Protein AF-A0AAD1YK44-F1 (afdb_monomer_lite)

Radius of gyration: 37.58 Å; chains: 1; bounding box: 106×62×78 Å

pLDDT: mean 76.5, std 21.43, range [32.72, 97.56]

Structure (mmCIF, N/CA/C/O backbone):
data_AF-A0AAD1YK44-F1
#
_entry.id   AF-A0AAD1YK44-F1
#
loop_
_atom_site.group_PDB
_atom_site.id
_atom_site.type_symbol
_atom_site.label_atom_id
_atom_site.label_alt_id
_atom_site.label_comp_id
_atom_site.label_asym_id
_atom_site.label_entity_id
_atom_site.label_seq_id
_atom_site.pdbx_PDB_ins_code
_atom_site.Cartn_x
_atom_site.Cartn_y
_atom_site.Cartn_z
_atom_site.occupancy
_atom_site.B_iso_or_equiv
_atom_site.auth_seq_id
_atom_site.auth_comp_id
_atom_site.auth_asym_id
_atom_site.auth_atom_id
_atom_site.pdbx_PDB_model_num
ATOM 1 N N . MET A 1 1 ? -83.935 49.373 66.808 1.00 37.41 1 MET A N 1
ATOM 2 C CA . MET A 1 1 ? -84.710 49.428 65.545 1.00 37.41 1 MET A CA 1
ATOM 3 C C . MET A 1 1 ? -84.208 48.314 64.633 1.00 37.41 1 MET A C 1
ATOM 5 O O . MET A 1 1 ? -83.048 47.945 64.766 1.00 37.41 1 MET A O 1
ATOM 9 N N . PHE A 1 2 ? -85.076 47.721 63.81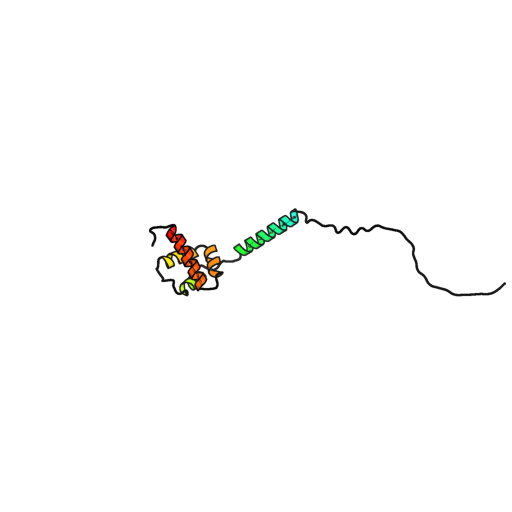0 1.00 32.72 2 PHE A N 1
ATOM 10 C CA . PHE A 1 2 ? -84.792 46.505 63.024 1.00 32.72 2 PHE A CA 1
ATOM 11 C C . PHE A 1 2 ? -84.329 46.792 61.580 1.00 32.72 2 PHE A C 1
ATOM 13 O O . PHE A 1 2 ? -84.421 47.925 61.119 1.00 32.72 2 PHE A O 1
ATOM 20 N N . THR A 1 3 ? -83.966 45.709 60.870 1.00 39.25 3 THR A N 1
ATOM 21 C CA . THR A 1 3 ? -83.623 45.556 59.429 1.00 39.25 3 THR A CA 1
ATOM 22 C C . THR A 1 3 ? -82.154 45.875 59.076 1.00 39.25 3 THR A C 1
ATOM 24 O O . THR A 1 3 ? -81.633 46.894 59.504 1.00 39.25 3 THR A O 1
ATOM 27 N N . SER A 1 4 ? -81.347 44.931 58.547 1.00 36.09 4 SER A N 1
ATOM 28 C CA . SER A 1 4 ? -81.397 44.217 57.236 1.00 36.09 4 SER A CA 1
ATOM 29 C C . SER A 1 4 ? -81.053 45.185 56.083 1.00 36.09 4 SER A C 1
ATOM 31 O O . SER A 1 4 ? -81.601 46.274 56.072 1.00 36.09 4 SER A O 1
ATOM 33 N N . SER A 1 5 ? -80.184 44.933 55.091 1.00 40.00 5 SER A N 1
ATOM 34 C CA . SER A 1 5 ? -79.471 43.726 54.606 1.00 40.00 5 SER A CA 1
ATOM 35 C C . SER A 1 5 ? -78.219 44.166 53.770 1.00 40.00 5 SER A C 1
ATOM 37 O O . SER A 1 5 ? -77.960 45.362 53.725 1.00 40.00 5 SER A O 1
ATOM 39 N N . ALA A 1 6 ? -77.372 43.367 53.089 1.00 46.66 6 ALA A N 1
ATOM 40 C CA . ALA A 1 6 ? -77.352 41.935 52.743 1.00 46.66 6 ALA A CA 1
ATOM 41 C C . ALA A 1 6 ? -75.914 41.362 52.517 1.00 46.66 6 ALA A C 1
ATOM 43 O O . ALA A 1 6 ? -74.921 42.077 52.443 1.00 46.66 6 ALA A O 1
ATOM 44 N N . ILE A 1 7 ? -75.868 40.033 52.359 1.00 42.88 7 ILE A N 1
ATOM 45 C CA . ILE A 1 7 ? -74.939 39.132 51.628 1.00 42.88 7 ILE A CA 1
ATOM 46 C C . ILE A 1 7 ? -73.879 39.741 50.672 1.00 42.88 7 ILE A C 1
ATOM 48 O O . ILE A 1 7 ? -74.206 40.496 49.763 1.00 42.88 7 ILE A O 1
ATOM 52 N N . GLY A 1 8 ? -72.633 39.229 50.747 1.00 39.81 8 GLY A N 1
ATOM 53 C CA . GLY A 1 8 ? -71.574 39.508 49.755 1.00 39.81 8 GLY A CA 1
ATOM 54 C C . GLY A 1 8 ? -70.240 38.749 49.922 1.00 39.81 8 GLY A C 1
ATOM 55 O O . GLY A 1 8 ? -69.184 39.368 49.990 1.00 39.81 8 GLY A O 1
ATOM 56 N N . LYS A 1 9 ? -70.233 37.406 50.000 1.00 43.56 9 LYS A N 1
ATOM 57 C CA . LYS A 1 9 ? -68.974 36.616 50.039 1.00 43.56 9 LYS A CA 1
ATOM 58 C C . LYS A 1 9 ? -68.174 36.737 48.728 1.00 43.56 9 LYS A C 1
ATOM 60 O O . LYS A 1 9 ? -68.685 36.304 47.697 1.00 43.56 9 LYS A O 1
ATOM 65 N N . ARG A 1 10 ? -66.873 37.065 48.810 1.00 50.91 10 ARG A N 1
ATOM 66 C CA . ARG A 1 10 ? -65.767 36.318 48.148 1.00 50.91 10 ARG A CA 1
ATOM 67 C C . ARG A 1 10 ? -64.385 36.720 48.694 1.00 50.91 10 ARG A C 1
ATOM 69 O O . ARG A 1 10 ? -64.135 37.884 48.971 1.00 50.91 10 ARG A O 1
ATOM 76 N N . LYS A 1 11 ? -63.506 35.725 48.871 1.00 40.66 11 LYS A N 1
ATOM 77 C CA . LYS A 1 11 ? -62.108 35.869 49.323 1.00 40.66 11 LYS A CA 1
ATOM 78 C C . LYS A 1 11 ? -61.168 36.087 48.132 1.00 40.66 11 LYS A C 1
ATOM 80 O O . LYS A 1 11 ? -61.327 35.381 47.143 1.00 40.66 11 LYS A O 1
ATOM 85 N N . SER A 1 12 ? -60.134 36.910 48.313 1.00 42.69 12 SER A N 1
ATOM 86 C CA . SER A 1 12 ? -58.700 36.533 48.247 1.00 42.69 12 SER A CA 1
ATOM 87 C C . SER A 1 12 ? -57.895 37.790 48.632 1.00 42.69 12 SER A C 1
ATOM 89 O O . SER A 1 12 ? -58.128 38.837 48.047 1.00 42.69 12 SER A O 1
ATOM 91 N N . ILE A 1 13 ? -57.093 37.856 49.702 1.00 40.34 13 ILE A N 1
ATOM 92 C CA . ILE A 1 13 ? -55.869 37.082 50.002 1.00 40.34 13 ILE A CA 1
ATOM 93 C C . ILE A 1 13 ? -54.887 37.137 48.811 1.00 40.34 13 ILE A C 1
ATOM 95 O O . ILE A 1 13 ? -55.199 36.612 47.751 1.00 40.34 13 ILE A O 1
ATOM 99 N N . GLY A 1 14 ? -53.699 37.731 48.920 1.00 36.53 14 GLY A N 1
ATOM 100 C CA . GLY A 1 14 ? -53.128 38.430 50.071 1.00 36.53 14 GLY A CA 1
ATOM 101 C C . GLY A 1 14 ? -51.906 39.265 49.679 1.00 36.53 14 GLY A C 1
ATOM 102 O O . GLY A 1 14 ? -51.247 39.002 48.679 1.00 36.53 14 GLY A O 1
ATOM 103 N N . THR A 1 15 ? -51.642 40.292 50.478 1.00 35.78 15 THR A N 1
ATOM 104 C CA . THR A 1 15 ? -50.472 41.180 50.419 1.00 35.78 15 THR A CA 1
ATOM 105 C C . THR A 1 15 ? -49.144 40.437 50.577 1.00 35.78 15 THR A C 1
ATOM 107 O O . THR A 1 15 ? -49.074 39.529 51.403 1.00 35.78 15 THR A O 1
ATOM 110 N N . GLY A 1 16 ? -48.060 40.952 49.981 1.00 34.06 16 GLY A N 1
ATOM 111 C CA . GLY A 1 16 ? -46.761 40.876 50.667 1.00 34.06 16 GLY A CA 1
ATOM 112 C C . GLY A 1 16 ? -45.487 40.836 49.823 1.00 34.06 16 GLY A C 1
ATOM 113 O O . GLY A 1 16 ? -45.046 39.767 49.433 1.00 34.06 16 GLY A O 1
ATOM 114 N N . SER A 1 17 ? -44.826 41.994 49.756 1.00 36.97 17 SER A N 1
ATOM 115 C CA . SER A 1 17 ? -43.369 42.182 49.657 1.00 36.97 17 SER A CA 1
ATOM 116 C C . SER A 1 17 ? -42.612 41.824 48.372 1.00 36.97 17 SER A C 1
ATOM 118 O O . SER A 1 17 ? -42.664 40.728 47.824 1.00 36.97 17 SER A O 1
ATOM 120 N N . LEU A 1 18 ? -41.768 42.788 48.000 1.00 47.03 18 LEU A N 1
ATOM 121 C CA . LEU A 1 18 ? -40.624 42.653 47.110 1.00 47.03 18 LEU A CA 1
ATOM 122 C C . LEU A 1 18 ? -39.732 41.473 47.518 1.00 47.03 18 LEU A C 1
ATOM 124 O O . LEU A 1 18 ? -39.414 41.315 48.700 1.00 47.03 18 LEU A O 1
ATOM 128 N N . HIS A 1 19 ? -39.234 40.739 46.525 1.00 43.22 19 HIS A N 1
ATOM 129 C CA . HIS A 1 19 ? -37.938 40.087 46.639 1.00 43.22 19 HIS A CA 1
ATOM 130 C C . HIS A 1 19 ? -37.252 40.013 45.276 1.00 43.22 19 HIS A C 1
ATOM 132 O O . HIS A 1 19 ? -37.802 39.466 44.317 1.00 43.22 19 HIS A O 1
ATOM 138 N N . ASP A 1 20 ? -36.034 40.545 45.209 1.00 50.19 20 ASP A N 1
ATOM 139 C CA . ASP A 1 20 ? -35.147 40.381 44.066 1.00 50.19 20 ASP A CA 1
ATOM 140 C C . ASP A 1 20 ? -34.975 38.906 43.713 1.00 50.19 20 ASP A C 1
ATOM 142 O O . ASP A 1 20 ? -34.684 38.069 44.570 1.00 50.19 20 ASP A O 1
ATOM 146 N N . ASN A 1 21 ? -35.072 38.609 42.419 1.00 46.00 21 ASN A N 1
ATOM 147 C CA . ASN A 1 21 ? -34.509 37.398 41.840 1.00 46.00 21 ASN A CA 1
ATOM 148 C C . ASN A 1 21 ? -33.984 37.688 40.434 1.00 46.00 21 ASN A C 1
ATOM 150 O O . ASN A 1 21 ? -34.495 37.212 39.418 1.00 46.00 21 ASN A O 1
ATOM 154 N N . CYS A 1 22 ? -32.892 38.456 40.402 1.00 39.09 22 CYS A N 1
ATOM 155 C CA . CYS A 1 22 ? -31.958 38.453 39.286 1.00 39.09 22 CYS A CA 1
ATOM 156 C C . CYS A 1 22 ? -31.520 37.002 39.023 1.00 39.09 22 CYS A C 1
ATOM 158 O O . CYS A 1 22 ? -30.627 36.472 39.691 1.00 39.09 22 CYS A O 1
ATOM 160 N N . LYS A 1 23 ? -32.161 36.345 38.045 1.00 47.84 23 LYS A N 1
ATOM 161 C CA . LYS A 1 23 ? -31.756 35.032 37.534 1.00 47.84 23 LYS A CA 1
ATOM 162 C C . LYS A 1 23 ? -30.434 35.181 36.787 1.00 47.84 23 LYS A C 1
ATOM 164 O O . LYS A 1 23 ? -30.383 35.121 35.559 1.00 47.84 23 LYS A O 1
ATOM 169 N N . ARG A 1 24 ? -29.344 35.328 37.547 1.00 47.25 24 ARG A N 1
ATOM 170 C CA . ARG A 1 24 ? -27.988 35.060 37.075 1.00 47.25 24 ARG A CA 1
ATOM 171 C C . ARG A 1 24 ? -28.003 33.659 36.480 1.00 47.25 24 ARG A C 1
ATOM 173 O O . ARG A 1 24 ? -28.001 32.670 37.212 1.00 47.25 24 ARG A O 1
ATOM 180 N N . ARG A 1 25 ? -27.982 33.579 35.147 1.00 52.31 25 ARG A N 1
ATOM 181 C CA . ARG A 1 25 ? -27.460 32.405 34.454 1.00 52.31 25 ARG A CA 1
ATOM 182 C C . ARG A 1 25 ? -26.034 32.245 34.965 1.00 52.31 25 ARG A C 1
ATOM 184 O O . ARG A 1 25 ? -25.141 32.967 34.531 1.00 52.31 25 ARG A O 1
ATOM 191 N N . LYS A 1 26 ? -25.836 31.355 35.942 1.00 48.16 26 LYS A N 1
ATOM 192 C CA . LYS A 1 26 ? -24.501 30.889 36.297 1.00 48.16 26 LYS A CA 1
ATOM 193 C C . LYS A 1 26 ? -23.978 30.206 35.044 1.00 48.16 26 LYS A C 1
ATOM 195 O O . LYS A 1 26 ? -24.344 29.068 34.766 1.00 48.16 26 LYS A O 1
ATOM 200 N N . SER A 1 27 ? -23.167 30.940 34.285 1.00 56.22 27 SER A N 1
ATOM 201 C CA . SER A 1 27 ? -22.191 30.346 33.387 1.00 56.22 27 SER A CA 1
ATOM 202 C C . SER A 1 27 ? -21.267 29.533 34.283 1.00 56.22 27 SER A C 1
ATOM 204 O O . SER A 1 27 ? -20.320 30.053 34.871 1.00 56.22 27 SER A O 1
ATOM 206 N N . GLY A 1 28 ? -21.662 28.285 34.524 1.00 55.59 28 GLY A N 1
ATOM 207 C CA . GLY A 1 28 ? -20.822 27.309 35.175 1.00 55.59 28 GLY A CA 1
ATOM 208 C C . GLY A 1 28 ? -19.759 26.945 34.166 1.00 55.59 28 GLY A C 1
ATOM 209 O O . GLY A 1 28 ? -19.963 26.012 33.397 1.00 55.59 28 GLY A O 1
ATOM 210 N N . ALA A 1 29 ? -18.662 27.704 34.155 1.00 64.88 29 ALA A N 1
ATOM 211 C CA . ALA A 1 29 ? -17.423 27.201 33.596 1.00 64.88 29 ALA A CA 1
ATOM 212 C C . ALA A 1 29 ? -17.196 25.832 34.241 1.00 64.88 29 ALA A C 1
ATOM 214 O O . ALA A 1 29 ? -17.190 25.724 35.475 1.00 64.88 29 ALA A O 1
ATOM 215 N N . SER A 1 30 ? -17.104 24.795 33.412 1.00 63.88 30 SER A N 1
ATOM 216 C CA . SER A 1 30 ? -16.749 23.457 33.857 1.00 63.88 30 SER A CA 1
ATOM 217 C C . SER A 1 30 ? -15.505 23.589 34.736 1.00 63.88 30 SER A C 1
ATOM 219 O O . SER A 1 30 ? -14.577 24.311 34.356 1.00 63.88 30 SER A O 1
ATOM 221 N N . PRO A 1 31 ? -15.432 22.935 35.907 1.00 77.94 31 PRO A N 1
ATOM 222 C CA . PRO A 1 31 ? -14.162 22.839 36.604 1.00 77.94 31 PRO A CA 1
ATOM 223 C C . PRO A 1 31 ? -13.134 22.307 35.602 1.00 77.94 31 PRO A C 1
ATOM 225 O O . PRO A 1 31 ? -13.390 21.281 34.978 1.00 77.94 31 PRO A O 1
ATOM 228 N N . LEU A 1 32 ? -11.986 22.974 35.435 1.00 76.88 32 LEU A N 1
ATOM 229 C CA . LEU A 1 32 ? -10.964 22.574 34.445 1.00 76.88 32 LEU A CA 1
ATOM 230 C C . LEU A 1 32 ? -10.599 21.081 34.559 1.00 76.88 32 LEU A C 1
ATOM 232 O O . LEU A 1 32 ? -10.301 20.419 33.573 1.00 76.88 32 LEU A O 1
ATOM 236 N N . LYS A 1 33 ? -10.701 20.526 35.772 1.00 79.88 33 LYS A N 1
ATOM 237 C CA . LYS A 1 33 ? -10.570 19.099 36.088 1.00 79.88 33 LYS A CA 1
ATOM 238 C C . LYS A 1 33 ? -11.518 18.189 35.293 1.00 79.88 33 LYS A C 1
ATOM 240 O O . LYS A 1 33 ? -11.124 17.080 34.942 1.00 79.88 33 LYS A O 1
ATOM 245 N N . ASP A 1 34 ? -12.747 18.618 35.036 1.00 82.12 34 ASP A N 1
ATOM 246 C CA . ASP A 1 34 ? -13.750 17.842 34.308 1.00 82.12 34 ASP A CA 1
ATOM 247 C C . ASP A 1 34 ? -13.585 17.979 32.789 1.00 82.12 34 ASP A C 1
ATOM 249 O O . ASP A 1 34 ? -13.723 16.980 32.089 1.00 82.12 34 ASP A O 1
ATOM 253 N N . GLU A 1 35 ? -13.144 19.136 32.284 1.00 82.00 35 GLU A N 1
ATOM 254 C CA . GLU A 1 35 ? -12.679 19.273 30.891 1.00 82.00 35 GLU A CA 1
ATOM 255 C C . GLU A 1 35 ? -11.435 18.416 30.619 1.00 82.00 35 GLU A C 1
ATOM 257 O O . GLU A 1 35 ? -11.408 17.667 29.645 1.00 82.00 35 GLU A O 1
ATOM 262 N N . ILE A 1 36 ? -10.443 18.429 31.517 1.00 86.94 36 ILE A N 1
ATOM 263 C CA . ILE A 1 36 ? -9.248 17.576 31.424 1.00 86.94 36 ILE A CA 1
ATOM 264 C C . ILE A 1 36 ? -9.634 16.091 31.417 1.00 86.94 36 ILE A C 1
ATOM 266 O O . ILE A 1 36 ? -9.127 15.338 30.588 1.00 86.94 36 ILE A O 1
ATOM 270 N N . LYS A 1 37 ? -10.563 15.650 32.278 1.00 85.38 37 LYS A N 1
ATOM 271 C CA . LYS A 1 37 ? -11.094 14.273 32.228 1.00 85.38 37 LYS A CA 1
ATOM 272 C C . LYS A 1 37 ? -11.804 13.969 30.911 1.00 85.38 37 LYS A C 1
ATOM 274 O O . LYS A 1 37 ? -11.669 12.861 30.406 1.00 85.38 37 LYS A O 1
ATOM 279 N N . LEU A 1 38 ? -12.571 14.913 30.364 1.00 85.75 38 LEU A N 1
ATOM 280 C CA . LEU A 1 38 ? -13.309 14.723 29.114 1.00 85.75 38 LEU A CA 1
ATOM 281 C C . LEU A 1 38 ? -12.339 14.594 27.929 1.00 85.75 38 LEU A C 1
ATOM 283 O O . LEU A 1 38 ? -12.502 13.694 27.104 1.00 85.75 38 LEU A O 1
ATOM 287 N N . ILE A 1 39 ? -11.269 15.396 27.906 1.00 84.81 39 ILE A N 1
ATOM 288 C CA . ILE A 1 39 ? -10.152 15.276 26.956 1.00 84.81 39 ILE A CA 1
ATOM 289 C C . ILE A 1 39 ? -9.439 13.928 27.127 1.00 84.81 39 ILE A C 1
ATOM 291 O O . ILE A 1 39 ? -9.295 13.198 26.149 1.00 84.81 39 ILE A O 1
ATOM 295 N N . LEU A 1 40 ? -9.056 13.545 28.351 1.00 84.12 40 LEU A N 1
ATOM 296 C CA . LEU A 1 40 ? -8.385 12.268 28.629 1.00 84.12 40 LEU A CA 1
ATOM 297 C C . LEU A 1 40 ? -9.245 11.057 28.244 1.00 84.12 40 LEU A C 1
ATOM 299 O O . LEU A 1 40 ? -8.732 10.123 27.633 1.00 84.12 40 LEU A O 1
ATOM 303 N N . ASN A 1 41 ? -10.548 11.078 28.531 1.00 81.12 41 ASN A N 1
ATOM 304 C CA . ASN A 1 41 ? -11.480 10.027 28.116 1.00 81.12 41 ASN A CA 1
ATOM 305 C C . ASN A 1 41 ? -11.649 9.991 26.592 1.00 81.12 41 ASN A C 1
ATOM 307 O O . ASN A 1 41 ? -11.706 8.908 26.015 1.00 81.12 41 ASN A O 1
ATOM 311 N N . SER A 1 42 ? -11.678 11.149 25.927 1.00 77.69 42 SER A N 1
ATOM 312 C CA . SER A 1 42 ? -11.747 11.228 24.461 1.00 77.69 42 SER A CA 1
ATOM 313 C C . SER A 1 42 ? -10.479 10.665 23.818 1.00 77.69 42 SER A C 1
ATOM 315 O O . SER A 1 42 ? -10.565 9.819 22.934 1.00 77.69 42 SER A O 1
ATOM 317 N N . MET A 1 43 ? -9.299 11.048 24.314 1.00 76.56 43 MET A N 1
ATOM 318 C CA . MET A 1 43 ? -8.011 10.502 23.872 1.00 76.56 43 MET A CA 1
ATOM 319 C C . MET A 1 43 ? -7.892 9.002 24.162 1.00 76.56 43 MET A C 1
ATOM 321 O O . MET A 1 43 ? -7.408 8.262 23.312 1.00 76.56 43 MET A O 1
ATOM 325 N N . SER A 1 44 ? -8.376 8.538 25.317 1.00 72.38 44 SER A N 1
ATOM 326 C CA . SER A 1 44 ? -8.386 7.113 25.677 1.00 72.38 44 SER A CA 1
ATOM 327 C C . SER A 1 44 ? -9.346 6.312 24.798 1.00 72.38 44 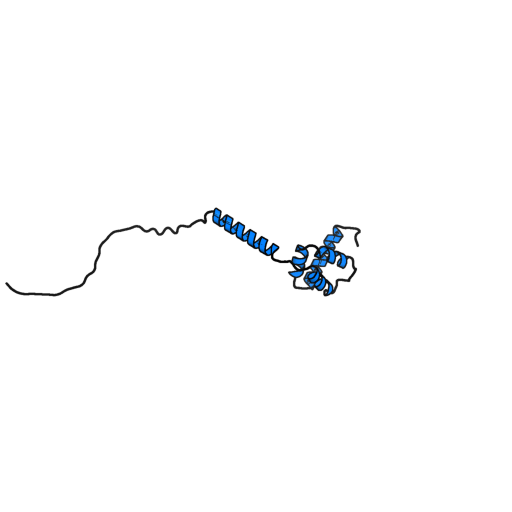SER A C 1
ATOM 329 O O . SER A 1 44 ? -9.009 5.208 24.393 1.00 72.38 44 SER A O 1
ATOM 331 N N . SER A 1 45 ? -10.506 6.874 24.446 1.00 70.69 45 SER A N 1
ATOM 332 C CA . SER A 1 45 ? -11.461 6.280 23.501 1.00 70.69 45 SER A CA 1
ATOM 333 C C . SER A 1 45 ? -10.886 6.209 22.083 1.00 70.69 45 SER A C 1
ATOM 335 O O . SER A 1 45 ? -10.976 5.178 21.425 1.00 70.69 45 SER A O 1
ATOM 337 N N . ILE A 1 46 ? -10.198 7.263 21.632 1.00 66.88 46 ILE A N 1
ATOM 338 C CA . ILE A 1 46 ? -9.486 7.285 20.347 1.00 66.88 46 ILE A CA 1
ATOM 339 C C . ILE A 1 46 ? -8.350 6.248 20.336 1.00 66.88 46 ILE A C 1
ATOM 341 O O . ILE A 1 46 ? -8.251 5.456 19.402 1.00 66.88 46 ILE A O 1
ATOM 345 N N . ALA A 1 47 ? -7.527 6.191 21.386 1.00 62.19 47 ALA A N 1
ATOM 346 C CA . ALA A 1 47 ? -6.480 5.179 21.530 1.00 62.19 47 ALA A CA 1
ATOM 347 C C . ALA A 1 47 ? -7.060 3.755 21.592 1.00 62.19 47 ALA A C 1
ATOM 349 O O . ALA A 1 47 ? -6.509 2.841 20.978 1.00 62.19 47 ALA A O 1
ATOM 350 N N . ALA A 1 48 ? -8.193 3.569 22.275 1.00 60.66 48 ALA A N 1
ATOM 351 C CA . ALA A 1 48 ? -8.929 2.313 22.304 1.00 60.66 48 ALA A CA 1
ATOM 352 C C . ALA A 1 48 ? -9.484 1.946 20.922 1.00 60.66 48 ALA A C 1
ATOM 354 O O . ALA A 1 48 ?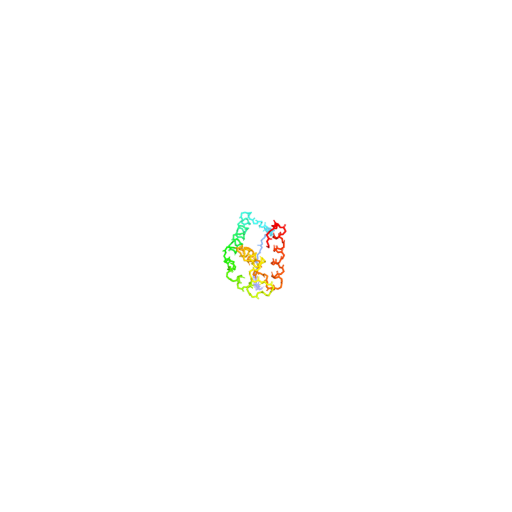 -9.378 0.788 20.552 1.00 60.66 48 ALA A O 1
ATOM 355 N N . LEU A 1 49 ? -9.976 2.888 20.110 1.00 58.75 49 LEU A N 1
ATOM 356 C CA . LEU A 1 49 ? -10.374 2.626 18.719 1.00 58.75 49 LEU A CA 1
ATOM 357 C C . LEU A 1 49 ? -9.177 2.170 17.863 1.00 58.75 49 LEU A C 1
ATOM 359 O O . LEU A 1 49 ? -9.278 1.154 17.179 1.00 58.75 49 LEU A O 1
ATOM 363 N N . TYR A 1 50 ? -8.023 2.839 17.975 1.00 55.41 50 TYR A N 1
ATOM 364 C CA . TYR A 1 50 ? -6.773 2.439 17.302 1.00 55.41 50 TYR A CA 1
ATOM 365 C C . TYR A 1 50 ? -6.152 1.127 17.826 1.00 55.41 50 TYR A C 1
ATOM 367 O O . TYR A 1 50 ? -5.273 0.560 17.170 1.00 55.41 50 TYR A O 1
ATOM 375 N N . SER A 1 51 ? -6.575 0.653 19.003 1.00 55.38 51 SER A N 1
ATOM 376 C CA . SER A 1 51 ? -6.105 -0.599 19.622 1.00 55.38 51 SER A CA 1
ATOM 377 C C . SER A 1 51 ? -7.095 -1.758 19.456 1.00 55.38 51 SER A C 1
ATOM 379 O O . SER A 1 51 ? -6.677 -2.908 19.372 1.00 55.38 51 SER A O 1
ATOM 381 N N . ALA A 1 52 ? -8.397 -1.465 19.399 1.00 54.12 52 ALA A N 1
ATOM 382 C CA . ALA A 1 52 ? -9.485 -2.428 19.249 1.00 54.12 52 ALA A CA 1
ATOM 383 C C . ALA A 1 52 ? -9.795 -2.732 17.780 1.00 54.12 52 ALA A C 1
ATOM 385 O O . ALA A 1 52 ? -10.302 -3.815 17.484 1.00 54.12 52 ALA A O 1
ATOM 386 N N . SER A 1 53 ? -9.435 -1.842 16.842 1.00 54.41 53 SER A N 1
ATOM 387 C CA . SER A 1 53 ? -9.246 -2.276 15.462 1.00 54.41 53 SER A CA 1
ATOM 388 C C . SER A 1 53 ? -8.036 -3.210 15.421 1.00 54.41 53 SER A C 1
ATOM 390 O O . SER A 1 53 ? -6.883 -2.769 15.345 1.00 54.41 53 SER A O 1
ATOM 392 N N . SER A 1 54 ? -8.307 -4.513 15.418 1.00 56.78 54 SER A N 1
ATOM 393 C CA . SER A 1 54 ? -7.447 -5.494 14.765 1.00 56.78 54 SER A CA 1
ATOM 394 C C . SER A 1 54 ? -7.375 -5.099 13.287 1.00 56.78 54 SER A C 1
ATOM 396 O O . SER A 1 54 ? -8.179 -5.525 12.466 1.00 56.78 54 SER A O 1
ATOM 398 N N . GLY A 1 55 ? -6.475 -4.157 12.980 1.00 61.38 55 GLY A N 1
ATOM 399 C CA . GLY A 1 55 ? -6.322 -3.596 11.641 1.00 61.38 55 GLY A CA 1
ATOM 400 C C . GLY A 1 55 ? -6.063 -4.714 10.641 1.00 61.38 55 GLY A C 1
ATOM 401 O O . GLY A 1 55 ? -5.376 -5.678 10.988 1.00 61.38 55 GLY A O 1
ATOM 402 N N . SER A 1 56 ? -6.625 -4.568 9.437 1.00 76.88 56 SER A N 1
ATOM 403 C CA . SER A 1 56 ? -6.771 -5.640 8.448 1.00 76.88 56 SER A CA 1
ATOM 404 C C . SER A 1 56 ? -5.561 -6.554 8.358 1.00 76.88 56 SER A C 1
ATOM 406 O O . SER A 1 56 ? -4.407 -6.100 8.376 1.00 76.88 56 SER A O 1
ATOM 408 N N . SER A 1 57 ? -5.834 -7.854 8.310 1.00 88.69 57 SER A N 1
ATOM 409 C CA . SER A 1 57 ? -4.790 -8.862 8.406 1.00 88.69 57 SER A CA 1
ATOM 410 C C . SER A 1 57 ? -3.852 -8.775 7.197 1.00 88.69 57 SER A C 1
ATOM 412 O O . SER A 1 57 ? -4.194 -8.240 6.138 1.00 88.69 57 SER A O 1
ATOM 414 N N . ILE A 1 58 ? -2.628 -9.285 7.348 1.00 92.12 58 ILE A N 1
ATOM 415 C CA . ILE A 1 58 ? -1.705 -9.377 6.208 1.00 92.12 58 ILE A CA 1
ATOM 416 C C . ILE A 1 58 ? -2.337 -10.252 5.114 1.00 92.12 58 ILE A C 1
ATOM 418 O O . ILE A 1 58 ? -2.254 -9.907 3.943 1.00 92.12 58 ILE A O 1
ATOM 422 N N . GLU A 1 59 ? -3.035 -11.322 5.495 1.00 92.62 59 GLU A N 1
ATOM 423 C CA . GLU A 1 59 ? -3.725 -12.238 4.585 1.00 92.62 59 GLU A CA 1
ATOM 424 C C . GLU A 1 59 ? -4.837 -11.548 3.774 1.00 92.62 59 GLU A C 1
ATO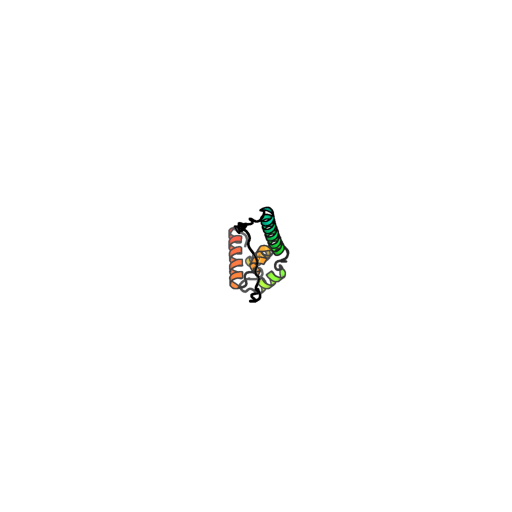M 426 O O . GLU A 1 59 ? -4.841 -11.652 2.549 1.00 92.62 59 GLU A O 1
ATOM 431 N N . GLU A 1 60 ? -5.706 -10.756 4.413 1.00 92.44 60 GLU A N 1
ATOM 432 C CA . GLU A 1 60 ? -6.737 -9.948 3.736 1.00 92.44 60 GLU A CA 1
ATOM 433 C C . GLU A 1 60 ? -6.117 -8.962 2.737 1.00 92.44 60 GLU A C 1
ATOM 435 O O . GLU A 1 60 ? -6.563 -8.838 1.592 1.00 92.44 60 GLU A O 1
ATOM 440 N N . CYS A 1 61 ? -5.059 -8.264 3.159 1.00 94.50 61 CYS A N 1
ATOM 441 C CA . CYS A 1 61 ? -4.353 -7.316 2.307 1.00 94.50 61 CYS A CA 1
ATOM 442 C C . CYS A 1 61 ? -3.675 -8.009 1.120 1.00 94.50 61 CYS A C 1
ATOM 444 O O . CYS A 1 61 ? -3.764 -7.508 -0.000 1.00 94.50 61 CYS A O 1
ATOM 446 N N . MET A 1 62 ? -3.059 -9.175 1.324 1.00 94.69 62 MET A N 1
ATOM 447 C CA . MET A 1 62 ? -2.436 -9.941 0.245 1.00 94.69 62 MET A CA 1
ATOM 448 C C . MET A 1 62 ? -3.464 -10.543 -0.717 1.00 94.69 62 MET A C 1
ATOM 450 O O . MET A 1 62 ? -3.224 -10.518 -1.923 1.00 94.69 62 MET A O 1
ATOM 454 N N . ALA A 1 63 ? -4.629 -10.986 -0.234 1.00 93.75 63 ALA A N 1
ATOM 455 C CA . ALA A 1 63 ? -5.734 -11.415 -1.091 1.00 93.75 63 ALA A CA 1
ATOM 456 C C . ALA A 1 63 ? -6.218 -10.274 -2.008 1.00 93.75 63 ALA A C 1
ATOM 4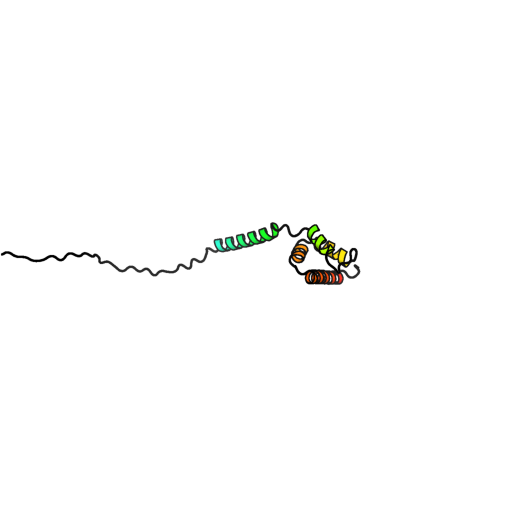58 O O . ALA A 1 63 ? -6.428 -10.486 -3.202 1.00 93.75 63 ALA A O 1
ATOM 459 N N . MET A 1 64 ? -6.311 -9.045 -1.484 1.00 94.19 64 MET A N 1
ATOM 460 C CA . MET A 1 64 ? -6.587 -7.852 -2.295 1.00 94.19 64 MET A CA 1
ATOM 461 C C . MET A 1 64 ? -5.455 -7.524 -3.280 1.00 94.19 64 MET A C 1
ATOM 463 O O . MET A 1 64 ? -5.737 -7.215 -4.430 1.00 94.19 64 MET A O 1
ATOM 467 N N . VAL A 1 65 ? -4.180 -7.610 -2.883 1.00 95.38 65 VAL A N 1
ATOM 468 C CA . VAL A 1 65 ? -3.044 -7.412 -3.811 1.00 95.38 65 VAL A CA 1
ATOM 469 C C . VAL A 1 65 ? -3.065 -8.441 -4.944 1.00 95.38 65 VAL A C 1
ATOM 471 O O . VAL A 1 65 ? -2.784 -8.099 -6.089 1.00 95.38 65 VAL A O 1
ATOM 474 N N . HIS A 1 66 ? -3.413 -9.697 -4.656 1.00 93.62 66 HIS A N 1
ATOM 475 C CA . HIS A 1 66 ? -3.459 -10.773 -5.652 1.00 93.62 66 HIS A CA 1
ATOM 476 C C . HIS A 1 66 ? -4.629 -10.659 -6.633 1.00 93.62 66 HIS A C 1
ATOM 478 O O . HIS A 1 66 ? -4.554 -11.277 -7.693 1.00 93.62 66 HIS A O 1
ATOM 484 N N . SER A 1 67 ? -5.669 -9.881 -6.313 1.00 92.06 67 SER A N 1
ATOM 485 C CA . SER A 1 67 ? -6.783 -9.577 -7.222 1.00 92.06 67 SER A CA 1
ATOM 486 C C . SER A 1 67 ? -6.604 -8.279 -8.019 1.00 92.06 67 SER A C 1
ATOM 488 O O . SER A 1 67 ? -7.435 -7.973 -8.872 1.00 92.06 67 SER A O 1
ATOM 490 N N . MET A 1 68 ? -5.537 -7.510 -7.775 1.00 92.62 68 MET A N 1
ATOM 491 C CA . MET A 1 68 ? -5.275 -6.250 -8.474 1.00 92.62 68 MET A CA 1
ATOM 492 C C . MET A 1 68 ? -4.516 -6.465 -9.788 1.00 92.62 68 MET A C 1
ATOM 494 O O . MET A 1 68 ? -3.371 -6.921 -9.806 1.00 92.62 68 MET A O 1
ATOM 498 N N . GLU A 1 69 ? -5.127 -6.042 -10.895 1.00 90.56 69 GLU A N 1
ATOM 499 C CA . GLU A 1 69 ? -4.434 -5.900 -12.175 1.00 90.56 69 GLU A CA 1
ATOM 500 C C . GLU A 1 69 ? -3.273 -4.893 -12.066 1.00 90.56 69 GLU A C 1
ATOM 502 O O . GLU A 1 69 ? -3.325 -3.923 -11.308 1.00 90.56 69 GLU A O 1
ATOM 507 N N . GLY A 1 70 ? -2.197 -5.135 -12.820 1.00 88.88 70 GLY A N 1
ATOM 508 C CA . GLY A 1 70 ? -0.993 -4.295 -12.816 1.00 88.88 70 GLY A CA 1
ATOM 509 C C . GL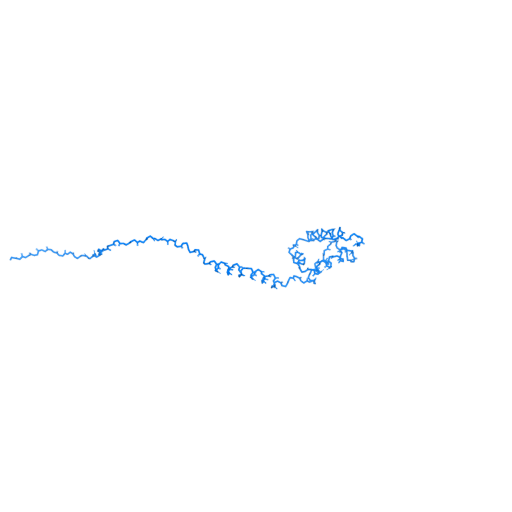Y A 1 70 ? 0.071 -4.658 -11.770 1.00 88.88 70 GLY A C 1
ATOM 510 O O . GLY A 1 70 ? 1.162 -4.094 -11.821 1.00 88.88 70 GLY A O 1
ATOM 511 N N . ILE A 1 71 ? -0.175 -5.617 -10.866 1.00 93.56 71 ILE A N 1
ATOM 512 C CA . ILE A 1 71 ? 0.839 -6.104 -9.912 1.00 93.56 71 ILE A CA 1
ATOM 513 C C . ILE A 1 71 ? 1.387 -7.470 -10.359 1.00 93.56 71 ILE A C 1
ATOM 515 O O . ILE A 1 71 ? 0.851 -8.527 -10.030 1.00 93.56 71 ILE A O 1
ATOM 519 N N . ALA A 1 72 ? 2.497 -7.462 -11.101 1.00 93.44 72 ALA A N 1
ATOM 520 C CA . ALA A 1 72 ? 3.165 -8.689 -11.539 1.00 93.44 72 ALA A CA 1
ATOM 521 C C . ALA A 1 72 ? 3.830 -9.423 -10.356 1.00 93.44 72 ALA A C 1
ATOM 523 O O . ALA A 1 72 ? 4.759 -8.897 -9.736 1.00 93.44 72 ALA A O 1
ATOM 524 N N . LYS A 1 73 ? 3.386 -10.651 -10.050 1.00 92.19 73 LYS A N 1
ATOM 525 C CA . LYS A 1 73 ? 3.972 -11.492 -8.987 1.00 92.19 73 LYS A CA 1
ATOM 526 C C . LYS A 1 73 ? 5.470 -11.710 -9.228 1.00 92.19 73 LYS A C 1
ATOM 528 O O . LYS A 1 73 ? 5.885 -11.997 -10.344 1.00 92.19 73 LYS A O 1
ATOM 533 N N . GLY A 1 74 ? 6.272 -11.566 -8.173 1.00 90.00 74 GLY A N 1
ATOM 534 C CA . GLY A 1 74 ? 7.735 -11.688 -8.236 1.00 90.00 74 GLY A CA 1
ATOM 535 C C . GLY A 1 74 ? 8.477 -10.475 -8.816 1.00 90.00 74 GLY A C 1
ATOM 536 O O . GLY A 1 74 ? 9.703 -10.460 -8.783 1.00 90.00 74 GLY A O 1
ATOM 537 N N . SER A 1 75 ? 7.776 -9.442 -9.302 1.00 94.19 75 SER A N 1
ATOM 538 C CA . SER A 1 75 ? 8.418 -8.167 -9.654 1.00 94.19 75 SER A CA 1
ATOM 539 C C . SER A 1 75 ? 8.981 -7.458 -8.410 1.00 94.19 75 SER A C 1
ATOM 541 O O . SER A 1 75 ? 8.465 -7.666 -7.305 1.00 94.19 75 SER A O 1
ATOM 543 N N . PRO A 1 76 ? 9.972 -6.559 -8.556 1.00 94.69 76 PRO A N 1
ATOM 544 C CA . PRO A 1 76 ? 10.470 -5.775 -7.428 1.00 94.69 76 PRO A CA 1
ATOM 545 C C . PRO A 1 76 ? 9.375 -4.926 -6.768 1.00 94.69 76 PRO A C 1
ATOM 547 O O . PRO A 1 76 ? 9.310 -4.851 -5.542 1.00 94.69 76 PRO A O 1
ATOM 550 N N . PHE A 1 77 ? 8.436 -4.394 -7.562 1.00 95.50 77 PHE A N 1
ATOM 551 C CA . PHE A 1 77 ? 7.240 -3.719 -7.054 1.00 95.50 77 PHE A CA 1
ATOM 552 C C . PHE A 1 77 ? 6.369 -4.644 -6.187 1.00 95.50 77 PHE A C 1
ATOM 554 O O . PHE A 1 77 ? 5.975 -4.255 -5.092 1.00 95.50 77 PHE A O 1
ATOM 561 N N . TYR A 1 78 ? 6.115 -5.888 -6.610 1.00 96.25 78 TYR A N 1
ATOM 562 C CA . TYR A 1 78 ? 5.385 -6.864 -5.790 1.00 96.25 78 TYR A CA 1
ATOM 563 C C . TYR A 1 78 ? 6.117 -7.173 -4.475 1.00 96.25 78 TYR A C 1
ATOM 565 O O . TYR A 1 78 ? 5.502 -7.150 -3.411 1.00 96.25 78 TYR A O 1
ATOM 573 N N . CYS A 1 79 ? 7.432 -7.403 -4.523 1.00 95.19 79 CYS A N 1
ATOM 574 C CA . CYS A 1 79 ? 8.248 -7.647 -3.330 1.00 95.19 79 CYS A CA 1
ATOM 575 C C . CYS A 1 79 ? 8.235 -6.447 -2.366 1.00 95.19 79 CYS A C 1
ATOM 577 O O . CYS A 1 79 ? 8.102 -6.626 -1.154 1.00 95.19 79 CYS A O 1
ATOM 579 N N . TYR A 1 80 ? 8.295 -5.224 -2.902 1.00 96.06 80 TYR A N 1
ATOM 580 C CA . TYR A 1 80 ? 8.103 -4.000 -2.132 1.00 96.06 80 TYR A CA 1
ATOM 581 C C . TYR A 1 80 ? 6.717 -3.950 -1.477 1.00 96.06 80 TYR A C 1
ATOM 583 O O . TYR A 1 80 ? 6.634 -3.720 -0.274 1.00 96.06 80 TYR A O 1
ATOM 591 N N . VAL A 1 81 ? 5.637 -4.206 -2.226 1.00 96.94 81 VAL A N 1
ATOM 592 C CA . VAL A 1 81 ? 4.254 -4.171 -1.713 1.00 96.94 81 VAL A CA 1
ATOM 593 C C . VAL A 1 81 ? 4.053 -5.176 -0.575 1.00 96.94 81 VAL A C 1
ATOM 595 O O . VAL A 1 81 ? 3.489 -4.805 0.454 1.00 96.94 81 VAL A O 1
ATOM 598 N N . CYS A 1 82 ? 4.573 -6.403 -0.703 1.00 95.88 82 CYS A N 1
ATOM 599 C CA . CYS A 1 82 ? 4.561 -7.403 0.370 1.00 95.88 82 CYS A CA 1
ATOM 600 C C . CYS A 1 82 ? 5.207 -6.866 1.658 1.00 95.88 82 CYS A C 1
ATOM 602 O O . CYS A 1 82 ? 4.596 -6.913 2.724 1.00 95.88 82 CYS A O 1
ATOM 604 N N . ASN A 1 83 ? 6.416 -6.304 1.557 1.00 95.56 83 ASN A N 1
ATOM 605 C CA . ASN A 1 83 ? 7.146 -5.765 2.708 1.00 95.56 83 ASN A CA 1
ATOM 606 C C . ASN A 1 83 ? 6.487 -4.503 3.286 1.00 95.56 83 ASN A C 1
ATOM 608 O O . ASN A 1 83 ? 6.429 -4.327 4.502 1.00 95.56 83 ASN A O 1
ATOM 612 N N . PHE A 1 84 ? 5.963 -3.627 2.429 1.00 96.25 84 PHE A N 1
ATOM 613 C CA . PHE A 1 84 ? 5.286 -2.394 2.823 1.00 96.25 84 PHE A CA 1
ATOM 614 C C . PHE A 1 84 ? 4.006 -2.689 3.614 1.00 96.25 84 PHE A C 1
ATOM 616 O O . PHE A 1 84 ? 3.769 -2.080 4.656 1.00 96.25 84 PHE A O 1
ATOM 623 N N . LEU A 1 85 ? 3.230 -3.693 3.194 1.00 96.00 85 LEU A N 1
ATOM 624 C CA . LEU A 1 85 ? 2.019 -4.136 3.890 1.00 96.00 85 LEU A CA 1
ATOM 625 C C . LEU A 1 85 ? 2.299 -4.985 5.146 1.00 96.00 85 LEU A C 1
ATOM 627 O O . LEU A 1 85 ? 1.366 -5.285 5.891 1.00 96.00 85 LEU A O 1
ATOM 631 N N . CYS A 1 86 ? 3.553 -5.296 5.490 1.00 93.25 86 CYS A N 1
ATOM 632 C CA . CYS A 1 86 ? 3.879 -5.753 6.847 1.00 93.25 86 CYS A CA 1
ATOM 633 C C . CYS A 1 86 ? 3.685 -4.629 7.887 1.00 93.25 86 CYS A C 1
ATOM 635 O O . CYS A 1 86 ? 3.340 -4.910 9.039 1.00 93.25 86 CYS A O 1
ATOM 637 N N . ASN A 1 87 ? 3.803 -3.354 7.491 1.00 93.38 87 ASN A N 1
ATOM 638 C CA . ASN A 1 87 ? 3.474 -2.218 8.352 1.00 93.38 87 ASN A CA 1
ATOM 639 C C . ASN A 1 87 ? 1.947 -2.119 8.569 1.00 93.38 87 ASN A C 1
ATOM 641 O O . ASN A 1 87 ? 1.165 -2.095 7.618 1.00 93.38 87 ASN A O 1
ATOM 645 N N . ARG A 1 88 ? 1.516 -2.055 9.837 1.00 90.94 88 ARG A N 1
ATOM 646 C CA . ARG A 1 88 ? 0.091 -2.019 10.212 1.00 90.94 88 ARG A CA 1
ATOM 647 C C . ARG A 1 88 ? -0.629 -0.789 9.662 1.00 90.94 88 ARG A C 1
ATOM 649 O O . ARG A 1 88 ? -1.734 -0.915 9.146 1.00 90.94 88 ARG A O 1
ATOM 656 N N . ASP A 1 89 ? -0.014 0.381 9.761 1.00 91.44 89 ASP A N 1
ATOM 657 C CA . ASP A 1 89 ? -0.658 1.640 9.399 1.00 91.44 89 ASP A CA 1
ATOM 658 C C . ASP A 1 89 ? -0.762 1.764 7.866 1.00 91.44 89 ASP A C 1
ATOM 660 O O . ASP A 1 89 ? -1.779 2.227 7.347 1.00 91.44 89 ASP A O 1
ATOM 664 N N . ALA A 1 90 ? 0.214 1.214 7.129 1.00 94.31 90 ALA A N 1
ATOM 665 C CA . ALA A 1 90 ? 0.125 1.026 5.680 1.00 94.31 90 ALA A CA 1
ATOM 666 C C . ALA A 1 90 ? -1.053 0.115 5.279 1.00 94.31 90 ALA A C 1
ATOM 668 O O . ALA A 1 90 ? -1.793 0.467 4.360 1.00 94.31 90 ALA A O 1
ATOM 669 N N . ARG A 1 91 ? -1.294 -1.005 5.988 1.00 94.38 91 ARG A N 1
ATOM 670 C CA . ARG A 1 91 ? -2.495 -1.841 5.760 1.00 94.38 91 ARG A CA 1
ATOM 671 C C . ARG A 1 91 ? -3.786 -1.076 6.029 1.00 94.38 91 ARG A C 1
ATOM 673 O O . ARG A 1 91 ? -4.696 -1.132 5.209 1.00 94.38 91 ARG A O 1
ATOM 680 N N . THR A 1 92 ? -3.859 -0.325 7.128 1.00 91.62 92 THR A N 1
ATOM 681 C CA . THR A 1 92 ? -5.037 0.494 7.452 1.00 91.62 92 THR A CA 1
ATOM 682 C C . THR A 1 92 ? -5.373 1.459 6.311 1.00 91.62 92 THR A C 1
ATOM 684 O O . THR A 1 92 ? -6.517 1.494 5.860 1.00 91.62 92 THR A O 1
ATOM 687 N N . VAL A 1 93 ? -4.385 2.184 5.771 1.00 92.81 93 VAL A N 1
ATOM 688 C CA . VAL A 1 93 ? -4.597 3.074 4.613 1.00 92.81 93 VAL A CA 1
ATOM 689 C C . VAL A 1 93 ? -5.004 2.283 3.362 1.00 92.81 93 VAL A C 1
ATOM 691 O O . VAL A 1 93 ? -5.982 2.644 2.707 1.00 92.81 93 VAL A O 1
ATOM 694 N N . PHE A 1 94 ? -4.316 1.177 3.062 1.00 95.12 94 PHE A N 1
ATOM 695 C CA . PHE A 1 94 ? -4.591 0.317 1.904 1.00 95.12 94 PHE A CA 1
ATOM 696 C C . PHE A 1 94 ? -6.049 -0.180 1.855 1.00 95.12 94 PHE A C 1
ATOM 698 O O . PHE A 1 94 ? -6.665 -0.168 0.787 1.00 95.12 94 PHE A O 1
ATOM 705 N N . VAL A 1 95 ? -6.627 -0.555 3.004 1.00 92.00 95 VAL A N 1
ATOM 706 C CA . VAL A 1 95 ? -8.017 -1.046 3.105 1.00 92.00 95 VAL A CA 1
ATOM 707 C C . VAL A 1 95 ? -9.053 0.081 3.188 1.00 92.00 95 VAL A C 1
ATOM 709 O O . VAL A 1 95 ? -10.204 -0.102 2.770 1.00 92.00 95 VAL A O 1
ATOM 712 N N . LEU A 1 96 ? -8.681 1.263 3.687 1.00 91.44 96 LEU A N 1
ATOM 713 C CA . LEU A 1 96 ? -9.546 2.448 3.649 1.00 91.44 96 LEU A CA 1
ATOM 714 C C . LEU A 1 96 ? -9.759 2.954 2.214 1.00 91.44 96 LEU A C 1
ATOM 716 O O . LEU A 1 96 ? -10.877 3.337 1.870 1.00 91.44 96 LEU A O 1
ATOM 720 N N . VAL A 1 97 ? -8.736 2.889 1.355 1.00 92.44 97 VAL A N 1
ATOM 721 C CA . VAL A 1 97 ? -8.868 3.206 -0.076 1.00 92.44 97 VAL A CA 1
ATOM 722 C C . VAL A 1 97 ? -9.713 2.128 -0.767 1.00 92.44 97 VAL A C 1
ATOM 724 O O . VAL A 1 97 ? -9.249 1.016 -1.018 1.00 92.44 97 VAL A O 1
ATOM 727 N N . LYS A 1 98 ? -10.981 2.439 -1.070 1.00 90.19 98 LYS A N 1
ATOM 728 C CA . LYS A 1 98 ? -11.935 1.479 -1.663 1.00 90.19 98 LYS A CA 1
ATOM 729 C C . LYS A 1 98 ? -11.756 1.269 -3.167 1.00 90.19 98 LYS A C 1
ATOM 731 O O . LYS A 1 98 ? -11.884 0.138 -3.626 1.00 90.19 98 LYS A O 1
ATOM 736 N N . ASP A 1 99 ? -11.412 2.319 -3.905 1.00 93.50 99 ASP A N 1
ATOM 737 C CA . ASP A 1 99 ? -11.157 2.240 -5.344 1.00 93.50 99 ASP A CA 1
ATOM 738 C C . ASP A 1 99 ? -9.827 1.519 -5.639 1.00 93.50 99 ASP A C 1
ATOM 740 O O . ASP A 1 99 ? -8.773 1.894 -5.119 1.00 93.50 99 ASP A O 1
ATOM 744 N N . ALA A 1 100 ? -9.870 0.479 -6.476 1.00 92.50 100 ALA A N 1
ATOM 745 C CA . ALA A 1 100 ? -8.701 -0.342 -6.794 1.00 92.50 100 ALA A CA 1
ATOM 746 C C . ALA A 1 100 ? -7.629 0.416 -7.603 1.00 92.50 100 ALA A C 1
ATOM 748 O O . ALA A 1 100 ? -6.435 0.213 -7.379 1.00 92.50 100 ALA A O 1
ATOM 749 N N . THR A 1 101 ? -8.032 1.333 -8.486 1.00 94.44 101 THR A N 1
ATOM 750 C CA . THR A 1 101 ? -7.116 2.143 -9.305 1.00 94.44 101 THR A CA 1
ATOM 751 C C . THR A 1 101 ? -6.386 3.175 -8.446 1.00 94.44 101 THR A C 1
ATOM 753 O O . THR A 1 101 ? -5.178 3.366 -8.592 1.00 94.44 101 THR A O 1
ATOM 756 N N . VAL A 1 102 ? -7.089 3.825 -7.515 1.00 95.94 102 VAL A N 1
ATOM 757 C CA . VAL A 1 102 ? -6.488 4.738 -6.529 1.00 95.94 102 VAL A CA 1
ATOM 758 C C . VAL A 1 102 ? -5.548 3.968 -5.601 1.00 95.94 102 VAL A C 1
ATOM 760 O O . VAL A 1 102 ? -4.439 4.436 -5.345 1.00 95.94 102 VAL A O 1
ATOM 763 N N . ARG A 1 103 ? -5.935 2.762 -5.159 1.00 95.44 103 ARG A N 1
ATOM 764 C CA . ARG A 1 103 ? -5.088 1.891 -4.327 1.00 95.44 103 ARG A CA 1
ATOM 765 C C . ARG A 1 103 ? -3.790 1.507 -5.043 1.00 95.44 103 ARG A C 1
ATOM 767 O O . ARG A 1 103 ? -2.720 1.609 -4.447 1.00 95.44 103 ARG A O 1
ATOM 774 N N . LEU A 1 104 ? -3.865 1.146 -6.329 1.00 96.62 104 LEU A N 1
ATOM 775 C CA . LEU A 1 104 ? -2.691 0.853 -7.157 1.00 96.62 104 LEU A CA 1
ATOM 776 C C . LEU A 1 104 ? -1.789 2.085 -7.312 1.00 96.62 104 LEU A C 1
ATOM 778 O O . LEU A 1 104 ? -0.593 2.001 -7.045 1.00 96.62 104 LEU A O 1
ATOM 782 N N . LYS A 1 105 ? -2.356 3.243 -7.677 1.00 96.94 105 LYS A N 1
ATOM 783 C CA . LYS A 1 105 ? -1.607 4.507 -7.814 1.00 96.94 105 LYS A CA 1
ATOM 784 C C . LYS A 1 105 ? -0.897 4.904 -6.518 1.00 96.94 105 LYS A C 1
ATOM 786 O O . LYS A 1 105 ? 0.243 5.357 -6.566 1.00 96.94 105 LYS A O 1
ATOM 791 N N . TRP A 1 106 ? -1.540 4.701 -5.368 1.00 97.31 106 TRP A N 1
ATOM 792 C CA . TRP A 1 106 ? -0.936 4.947 -4.060 1.00 97.31 106 TRP A CA 1
ATOM 793 C C . TRP A 1 106 ? 0.230 3.992 -3.769 1.00 97.31 106 TRP A C 1
ATOM 795 O O . TRP A 1 106 ? 1.284 4.453 -3.331 1.00 97.31 106 TRP A O 1
ATOM 805 N N . LEU A 1 107 ? 0.102 2.692 -4.061 1.00 97.25 107 LEU A N 1
ATOM 806 C CA . LEU A 1 107 ? 1.224 1.753 -3.931 1.00 97.25 107 LEU A CA 1
ATOM 807 C C . LEU A 1 107 ? 2.402 2.137 -4.842 1.00 97.25 107 LEU A C 1
ATOM 809 O O . LEU A 1 107 ? 3.537 2.174 -4.372 1.00 97.25 107 LEU A O 1
ATOM 813 N N . VAL A 1 108 ? 2.137 2.474 -6.111 1.00 97.06 108 VAL A N 1
ATOM 814 C CA . VAL A 1 108 ? 3.167 2.918 -7.071 1.00 97.06 108 VAL A CA 1
ATOM 815 C C . VAL A 1 108 ? 3.882 4.172 -6.561 1.00 97.06 108 VAL A C 1
ATOM 817 O O . VAL A 1 108 ? 5.107 4.196 -6.516 1.00 97.06 108 VAL A O 1
ATOM 820 N N . TYR A 1 109 ? 3.146 5.182 -6.088 1.00 97.56 109 TYR A N 1
ATOM 821 C CA . TYR A 1 109 ? 3.729 6.401 -5.514 1.00 97.56 109 TYR A CA 1
ATOM 822 C C . TYR A 1 109 ? 4.686 6.114 -4.342 1.00 97.56 109 TYR A C 1
ATOM 824 O O . TYR A 1 109 ? 5.780 6.677 -4.277 1.00 97.56 109 TYR A O 1
ATOM 832 N N . ASN A 1 110 ? 4.310 5.205 -3.436 1.00 97.50 110 ASN A N 1
ATOM 833 C CA . ASN A 1 110 ? 5.165 4.818 -2.313 1.00 97.50 110 ASN A CA 1
ATOM 834 C C . ASN A 1 110 ? 6.402 4.014 -2.768 1.00 97.50 110 ASN A C 1
ATOM 836 O O . ASN A 1 110 ? 7.490 4.227 -2.228 1.00 97.50 110 ASN A O 1
ATOM 840 N N . TYR A 1 111 ? 6.272 3.159 -3.791 1.00 96.69 111 TYR A N 1
ATOM 841 C CA . TYR A 1 111 ? 7.405 2.445 -4.392 1.00 96.69 111 TYR A CA 1
ATOM 842 C C . TYR A 1 111 ? 8.402 3.392 -5.070 1.00 96.69 111 TYR A C 1
ATOM 844 O O . TYR A 1 111 ? 9.603 3.240 -4.868 1.00 96.69 111 TYR A O 1
ATOM 852 N N . GLU A 1 112 ? 7.939 4.412 -5.796 1.00 96.06 112 GLU A N 1
ATOM 853 C CA . GLU A 1 112 ? 8.828 5.406 -6.417 1.00 96.06 112 GLU A CA 1
ATOM 854 C C . GLU A 1 112 ? 9.605 6.221 -5.369 1.00 96.06 112 GLU A C 1
ATOM 856 O O . GLU A 1 112 ? 10.816 6.404 -5.503 1.00 96.06 112 GLU A O 1
ATOM 861 N N . ILE A 1 113 ? 8.957 6.622 -4.265 1.00 96.56 113 ILE A N 1
ATOM 862 C CA . ILE A 1 113 ? 9.637 7.250 -3.113 1.00 96.56 113 ILE A CA 1
ATOM 863 C C . ILE A 1 113 ? 10.647 6.296 -2.466 1.00 96.56 113 ILE A C 1
ATOM 865 O O . ILE A 1 113 ? 11.691 6.728 -1.971 1.00 96.56 113 ILE A O 1
ATOM 869 N N . TRP A 1 114 ? 10.337 5.001 -2.410 1.00 95.31 114 TRP A N 1
ATOM 870 C CA . TRP A 1 114 ? 11.257 4.012 -1.867 1.00 95.31 114 TRP A CA 1
ATOM 871 C C . TRP A 1 114 ? 12.463 3.803 -2.790 1.00 95.31 114 TRP A C 1
ATOM 873 O O . TRP A 1 114 ? 13.591 3.862 -2.299 1.00 95.31 114 TRP A O 1
ATOM 883 N N . ARG A 1 115 ? 12.266 3.671 -4.110 1.00 94.69 115 ARG A N 1
ATOM 884 C CA . ARG A 1 115 ? 13.360 3.591 -5.093 1.00 94.69 115 ARG A CA 1
ATOM 885 C C . ARG A 1 115 ? 14.247 4.829 -5.065 1.00 94.69 115 ARG A C 1
ATOM 887 O O . ARG A 1 115 ? 15.465 4.689 -5.028 1.00 94.69 115 ARG A O 1
ATOM 894 N N . SER A 1 116 ? 13.672 6.034 -4.994 1.00 95.00 116 SER A N 1
ATOM 895 C CA . SER A 1 116 ? 14.465 7.273 -4.945 1.00 95.00 116 SER A CA 1
ATOM 896 C C . SER A 1 116 ? 15.342 7.382 -3.689 1.00 95.00 116 SER A C 1
ATOM 898 O O . SER A 1 116 ? 16.312 8.134 -3.684 1.00 95.00 116 SER A O 1
ATOM 900 N N . LYS A 1 117 ? 15.005 6.649 -2.618 1.00 93.81 117 LYS A N 1
ATOM 901 C CA . LYS A 1 117 ? 15.782 6.561 -1.369 1.00 93.81 117 LYS A CA 1
ATOM 902 C C . LYS A 1 117 ? 16.741 5.367 -1.320 1.00 93.81 117 LYS A C 1
ATOM 904 O O . LYS A 1 117 ? 17.625 5.360 -0.472 1.00 93.81 117 LYS A O 1
ATOM 909 N N . ASN A 1 118 ? 16.575 4.379 -2.201 1.00 90.25 118 ASN A N 1
ATOM 910 C CA . ASN A 1 118 ? 17.371 3.148 -2.248 1.00 90.25 118 ASN A CA 1
ATOM 911 C C . ASN A 1 118 ? 17.955 2.931 -3.662 1.00 90.25 118 ASN A C 1
ATOM 913 O O . ASN A 1 118 ? 17.661 1.916 -4.300 1.00 90.25 118 ASN A O 1
ATOM 917 N N . PRO A 1 119 ? 18.756 3.880 -4.191 1.00 81.12 119 PRO A N 1
ATOM 918 C CA . PRO A 1 119 ? 19.329 3.760 -5.527 1.00 81.12 119 PRO A CA 1
ATOM 919 C C . PRO A 1 119 ? 20.233 2.523 -5.615 1.00 81.12 119 PRO A C 1
ATOM 921 O O . PRO A 1 119 ? 21.171 2.375 -4.836 1.00 81.12 119 PRO A O 1
ATOM 924 N N . GLY A 1 120 ? 19.949 1.641 -6.576 1.00 78.19 120 GLY A N 1
ATOM 925 C CA . GLY A 1 120 ? 20.678 0.384 -6.783 1.00 78.19 120 GLY A CA 1
ATOM 926 C C . GLY A 1 120 ? 19.947 -0.873 -6.301 1.00 78.19 120 GLY A C 1
ATOM 927 O O . GLY A 1 120 ? 20.352 -1.970 -6.677 1.00 78.19 120 GLY A O 1
ATOM 928 N N . MET A 1 121 ? 18.848 -0.742 -5.548 1.00 75.25 121 MET A N 1
ATOM 929 C CA . MET A 1 121 ? 17.885 -1.840 -5.409 1.00 75.25 121 MET A CA 1
ATOM 930 C C . MET A 1 121 ? 16.990 -1.912 -6.662 1.00 75.25 121 MET A C 1
ATOM 932 O O . MET A 1 121 ? 16.597 -0.855 -7.167 1.00 75.25 121 MET A O 1
ATOM 936 N N . PRO A 1 122 ? 16.681 -3.121 -7.174 1.00 61.91 122 PRO A N 1
ATOM 937 C CA . PRO A 1 122 ? 15.767 -3.304 -8.303 1.00 61.91 122 PRO A CA 1
ATOM 938 C C . PRO A 1 122 ? 14.311 -2.928 -7.967 1.00 61.91 122 PRO A C 1
ATOM 940 O O . PRO A 1 122 ? 13.928 -2.938 -6.774 1.00 61.91 122 PRO A O 1
#

Sequence (122 aa):
MFTSSAIGKRKSIGTGSLHDNCKRRKSGASPLKDEIKLILNSMSSIAALYSASSGSSIEECMAMVHSMEGIAKGSPFYCYVCNFLCNRDARTVFVLVKDATVRLKWLVYNYEIWRSKNPGMP

Foldseek 3Di:
DDDDDDDDDDDDDDDDDDDDDPPPPPPPPDPVVVVVVVVVVVVVVVVCVVVVPPQDDLVRLVVLVVPAPPQDPPDPLVVQSSVQSVDRVSSNVLVVPPDRVVSVVVSVVVVVVVCVVVPPRD

Organism: NCBI:txid56036

Secondary structure (DSSP, 8-state):
----------------------------PPPHHHHHHHHHHHHHHHHHHHHHS----HHHHHHHHHT-TT--TTSHHHHHHHHHTTSHHHHHHHHH---HHHHHHHHHHHHHHHHHHSBTB-